Protein AF-A0A4U1INS2-F1 (afdb_monomer)

Solvent-accessible surface area (backbone atoms only — not comparable to full-atom values): 9597 Å² total; per-residue (Å²): 142,86,80,89,77,89,77,88,88,76,90,85,86,78,85,85,85,89,85,80,93,76,83,92,72,93,73,74,74,90,75,82,85,92,77,78,52,73,60,54,53,52,48,52,52,51,50,51,49,51,52,52,51,50,51,52,51,50,52,50,51,53,52,52,53,53,51,64,69,29,55,32,32,39,40,33,29,51,75,17,38,69,43,31,36,47,33,34,45,38,70,67,58,53,51,54,51,44,53,55,32,46,74,67,44,33,35,32,40,36,39,36,31,56,54,98,81,39,81,44,80,43,77,47,70,63,62,54,68,71,57,53,51,51,50,47,54,59,56,68,70,54,60,59,72,57,42,74,70,27,56,75,41,78,46,74,50,77,130

Organism: NCBI:txid889272

Secondary structure (DSSP, 8-state):
-------------------------------S-SSSTHHHHHHHHHHHHHHHHHHHHHHHHHHHHHHHHTEEEEEEEETTEEEEEEEE--HHHHHHHHHHHHHHT--EEEEEEEETTEEEEEEESS--HHHHHHHHHHHHHS-HHHHHHSPEEEEE---

pLDDT: mean 70.13, std 13.55, range [42.59, 94.62]

Nearest PDB structures (foldseek):
  2vx8-assembly1_B  TM=3.640E-01  e=1.879E+00  Homo sapiens
  4dya-assembly1_A  TM=2.961E-01  e=5.987E+00  Influenza A virus (A/WSN/1933(H1N1))

Sequence (159 aa):
MDLRGRRDRARGRPRGVCLAPHEAAAGRGARRAGGGDTRAILLCWRVAWLVALGLVAFVVVVIVSVERTRRLLVVEAQAGKVARLSGRAPAELAADIEDVLGRSRATGTIVLRLEGGRVVVRTEKGIDETTAQQLRNVVGRFPVARLRTARRVERSGAR

Radius of gyration: 36.71 Å; Cα contacts (8 Å, |Δi|>4): 173; chains: 1; bounding box: 77×68×82 Å

Structure (mmCIF, N/CA/C/O backbone):
data_AF-A0A4U1INS2-F1
#
_entry.id   AF-A0A4U1INS2-F1
#
loop_
_atom_site.group_PDB
_atom_site.id
_atom_site.type_symbol
_atom_site.label_atom_id
_atom_site.label_alt_id
_atom_site.label_comp_id
_atom_site.label_asym_id
_atom_site.label_entity_id
_atom_site.label_seq_id
_atom_site.pdbx_PDB_ins_code
_atom_site.Cartn_x
_atom_site.Cartn_y
_atom_site.Cartn_z
_atom_site.occupancy
_atom_site.B_iso_or_equiv
_atom_site.auth_seq_id
_atom_site.auth_comp_id
_atom_site.auth_asym_id
_atom_site.auth_atom_id
_atom_site.pdbx_PDB_model_num
ATOM 1 N N . MET A 1 1 ? 19.724 -49.627 -35.116 1.00 46.44 1 MET A N 1
ATOM 2 C CA . MET A 1 1 ? 20.514 -50.283 -36.175 1.00 46.44 1 MET A CA 1
ATOM 3 C C . MET A 1 1 ? 20.021 -49.735 -37.494 1.00 46.44 1 MET A C 1
ATOM 5 O O . MET A 1 1 ? 18.965 -50.152 -37.937 1.00 46.44 1 MET A O 1
ATOM 9 N N . ASP A 1 2 ? 20.739 -48.775 -38.066 1.00 49.47 2 ASP A N 1
ATOM 10 C CA . ASP A 1 2 ? 20.578 -48.426 -39.472 1.00 49.47 2 ASP A CA 1
ATOM 11 C C . ASP A 1 2 ? 21.977 -48.289 -40.068 1.00 49.47 2 ASP A C 1
ATOM 13 O O . ASP A 1 2 ? 22.892 -47.734 -39.454 1.00 49.47 2 ASP A O 1
ATOM 17 N N . LEU A 1 3 ? 22.160 -48.974 -41.182 1.00 52.72 3 LEU A N 1
ATOM 18 C CA . LEU A 1 3 ? 23.424 -49.386 -41.762 1.00 52.72 3 LEU A CA 1
ATOM 19 C C . LEU A 1 3 ? 23.496 -48.807 -43.170 1.00 52.72 3 LEU A C 1
ATOM 21 O O . LEU A 1 3 ? 22.554 -48.941 -43.938 1.00 52.72 3 LEU A O 1
ATOM 25 N N . ARG A 1 4 ? 24.704 -48.373 -43.540 1.00 47.25 4 ARG A N 1
ATOM 26 C CA . ARG A 1 4 ? 25.217 -48.264 -44.919 1.00 47.25 4 ARG A CA 1
ATOM 27 C C . ARG A 1 4 ? 24.713 -47.105 -45.785 1.00 47.25 4 ARG A C 1
ATOM 29 O O . ARG A 1 4 ? 23.582 -47.062 -46.241 1.00 47.25 4 ARG A O 1
ATOM 36 N N . GLY A 1 5 ? 25.702 -46.360 -46.270 1.00 48.09 5 GLY A N 1
ATOM 37 C CA . GLY A 1 5 ? 25.710 -45.796 -47.621 1.00 48.09 5 GLY A CA 1
ATOM 38 C C . GLY A 1 5 ? 26.831 -44.771 -47.757 1.00 48.09 5 GLY A C 1
ATOM 39 O O . GLY A 1 5 ? 26.650 -43.639 -47.349 1.00 48.09 5 GLY A O 1
ATOM 40 N N . ARG A 1 6 ? 28.066 -45.172 -48.119 1.00 50.34 6 ARG A N 1
ATOM 41 C CA . ARG A 1 6 ? 28.612 -45.076 -49.501 1.00 50.34 6 ARG A CA 1
ATOM 42 C C . ARG A 1 6 ? 28.400 -43.674 -50.096 1.00 50.34 6 ARG A C 1
ATOM 44 O O . ARG A 1 6 ? 27.267 -43.245 -50.199 1.00 50.34 6 ARG A O 1
ATOM 51 N N . ARG A 1 7 ? 29.367 -42.956 -50.659 1.00 50.75 7 ARG A N 1
ATOM 52 C CA . ARG A 1 7 ? 30.641 -43.258 -51.338 1.00 50.75 7 ARG A CA 1
ATOM 53 C C . ARG A 1 7 ? 31.220 -41.867 -51.661 1.00 50.75 7 ARG A C 1
ATOM 55 O O . ARG A 1 7 ? 30.456 -40.966 -51.978 1.00 50.75 7 ARG A O 1
ATOM 62 N N . ASP A 1 8 ? 32.498 -41.625 -51.406 1.00 52.03 8 ASP A N 1
ATOM 63 C CA . ASP A 1 8 ? 33.570 -41.586 -52.414 1.00 52.03 8 ASP A CA 1
ATOM 64 C C . ASP A 1 8 ? 33.353 -40.680 -53.638 1.00 52.03 8 ASP A C 1
ATOM 66 O O . ASP A 1 8 ? 32.374 -40.830 -54.366 1.00 52.03 8 ASP A O 1
ATOM 70 N N . ARG A 1 9 ? 34.445 -39.956 -53.957 1.00 51.56 9 ARG A N 1
ATOM 71 C CA . ARG A 1 9 ? 34.799 -39.223 -55.198 1.00 51.56 9 ARG A CA 1
ATOM 72 C C . ARG A 1 9 ? 34.414 -37.740 -55.186 1.00 51.56 9 ARG A C 1
ATOM 74 O O . ARG A 1 9 ? 33.323 -37.386 -54.790 1.00 51.56 9 ARG A O 1
ATOM 81 N N . ALA A 1 10 ? 35.238 -36.803 -55.644 1.00 51.16 10 ALA A N 1
ATOM 82 C CA . ALA A 1 10 ? 36.518 -36.854 -56.345 1.00 51.16 10 ALA A CA 1
ATOM 83 C C . ALA A 1 10 ? 37.179 -35.469 -56.207 1.00 51.16 10 ALA A C 1
ATOM 85 O O . ALA A 1 10 ? 36.505 -34.447 -56.215 1.00 51.16 10 ALA A O 1
ATOM 86 N N . ARG A 1 11 ? 38.490 -35.430 -55.952 1.00 50.41 11 ARG A N 1
ATOM 87 C CA . ARG A 1 11 ? 39.527 -34.908 -56.868 1.00 50.41 11 ARG A CA 1
ATOM 88 C C . ARG A 1 11 ? 39.117 -33.682 -57.696 1.00 50.41 11 ARG A C 1
ATOM 90 O O . ARG A 1 11 ? 38.353 -33.798 -58.643 1.00 50.41 11 ARG A O 1
ATOM 97 N N . GLY A 1 12 ? 39.801 -32.569 -57.434 1.00 47.81 12 GLY A N 1
ATOM 98 C CA . GLY A 1 12 ? 39.814 -31.403 -58.314 1.00 47.81 12 GLY A CA 1
ATOM 99 C C . GLY A 1 12 ? 40.830 -30.342 -57.890 1.00 47.81 12 GLY A C 1
ATOM 100 O O . GLY A 1 12 ? 40.447 -29.224 -57.584 1.00 47.81 12 GLY A O 1
ATOM 101 N N . ARG A 1 13 ? 42.127 -30.686 -57.846 1.00 54.91 13 ARG A N 1
ATOM 102 C CA . ARG A 1 13 ? 43.218 -29.692 -57.887 1.00 54.91 13 ARG A CA 1
ATOM 103 C C . ARG A 1 13 ? 43.568 -29.412 -59.353 1.00 54.91 13 ARG A C 1
ATOM 105 O O . ARG A 1 13 ? 43.940 -30.352 -60.052 1.00 54.91 13 ARG A O 1
ATOM 112 N N . PRO A 1 14 ? 43.604 -28.138 -59.751 1.00 61.94 14 PRO A N 1
ATOM 113 C CA . PRO A 1 14 ? 44.709 -27.591 -60.542 1.00 61.94 14 PRO A CA 1
ATOM 114 C C . PRO A 1 14 ? 45.354 -26.448 -59.731 1.00 61.94 14 PRO A C 1
ATOM 116 O O . PRO A 1 14 ? 44.669 -25.564 -59.235 1.00 61.94 14 PRO A O 1
ATOM 119 N N . ARG A 1 15 ? 46.620 -26.523 -59.306 1.00 50.97 15 ARG A N 1
ATOM 120 C CA . ARG A 1 15 ? 47.849 -26.281 -60.088 1.00 50.97 15 ARG A CA 1
ATOM 121 C C . ARG A 1 15 ? 47.759 -25.051 -60.999 1.00 50.97 15 ARG A C 1
ATOM 123 O O . ARG A 1 15 ? 47.316 -25.159 -62.130 1.00 50.97 15 ARG A O 1
ATOM 130 N N . GLY A 1 16 ? 48.334 -23.958 -60.494 1.00 49.78 16 GLY A N 1
ATOM 131 C CA . GLY A 1 16 ? 49.266 -23.129 -61.254 1.00 49.78 16 GLY A CA 1
ATOM 132 C C . GLY A 1 16 ? 48.700 -21.843 -61.837 1.00 49.78 16 GLY A C 1
ATOM 133 O O . GLY A 1 16 ? 48.200 -21.870 -62.948 1.00 49.78 16 GLY A O 1
ATOM 134 N N . VAL A 1 17 ? 48.942 -20.723 -61.150 1.00 55.72 17 VAL A N 1
ATOM 135 C CA . VAL A 1 17 ? 49.547 -19.537 -61.778 1.00 55.72 17 VAL A CA 1
ATOM 136 C C . VAL A 1 17 ? 50.492 -18.900 -60.753 1.00 55.72 17 VAL A C 1
ATOM 138 O O . VAL A 1 17 ? 50.054 -18.308 -59.771 1.00 55.72 17 VAL A O 1
ATOM 141 N N . CYS A 1 18 ? 51.796 -19.067 -60.973 1.00 53.50 18 CYS A N 1
ATOM 142 C CA . CYS A 1 18 ? 52.825 -18.164 -60.465 1.00 53.50 18 CYS A CA 1
ATOM 143 C C . CYS A 1 18 ? 53.084 -17.128 -61.562 1.00 53.50 18 CYS A C 1
ATOM 145 O O . CYS A 1 18 ? 53.464 -17.521 -62.659 1.00 53.50 18 CYS A O 1
ATOM 147 N N . LEU A 1 19 ? 52.869 -15.850 -61.258 1.00 57.00 19 LEU A N 1
ATOM 148 C CA . LEU A 1 19 ? 53.295 -14.638 -61.978 1.00 57.00 19 LEU A CA 1
ATOM 149 C C . LEU A 1 19 ? 52.840 -13.481 -61.072 1.00 57.00 19 LEU A C 1
ATOM 151 O O . LEU A 1 19 ? 51.662 -13.421 -60.748 1.00 57.00 19 LEU A O 1
ATOM 155 N N . ALA A 1 20 ? 53.622 -12.534 -60.578 1.00 50.34 20 ALA A N 1
ATOM 156 C CA . ALA A 1 20 ? 55.050 -12.289 -60.474 1.00 50.34 20 ALA A CA 1
ATOM 157 C C . ALA A 1 20 ? 55.195 -11.238 -59.341 1.00 50.34 20 ALA A C 1
ATOM 159 O O . ALA A 1 20 ? 54.247 -10.484 -59.098 1.00 50.34 20 ALA A O 1
ATOM 160 N N . PRO A 1 21 ? 56.336 -11.152 -58.643 1.00 65.75 21 PRO A N 1
ATOM 161 C CA . PRO A 1 21 ? 56.636 -10.047 -57.747 1.00 65.75 21 PRO A CA 1
ATOM 162 C C . PRO A 1 21 ? 57.297 -8.929 -58.562 1.00 65.75 21 PRO A C 1
ATOM 164 O O . PRO A 1 21 ? 58.383 -9.127 -59.099 1.00 65.75 21 PRO A O 1
ATOM 167 N N . HIS A 1 22 ? 56.666 -7.762 -58.676 1.00 52.00 22 HIS A N 1
ATOM 168 C CA . HIS A 1 22 ? 57.350 -6.579 -59.196 1.00 52.00 22 HIS A CA 1
ATOM 169 C C . HIS A 1 22 ? 56.846 -5.316 -58.499 1.00 52.00 22 HIS A C 1
ATOM 171 O O . HIS A 1 22 ? 55.678 -4.958 -58.596 1.00 52.00 22 HIS A O 1
ATOM 177 N N . GLU A 1 23 ? 57.787 -4.707 -57.780 1.00 46.62 23 GLU A N 1
ATOM 178 C CA . GLU A 1 23 ? 58.025 -3.266 -57.704 1.00 46.62 23 GLU A CA 1
ATOM 179 C C . GLU A 1 23 ? 56.870 -2.367 -57.238 1.00 46.62 23 GLU A C 1
ATOM 181 O O . GLU A 1 23 ? 55.868 -2.130 -57.896 1.00 46.62 23 GLU A O 1
ATOM 186 N N . ALA A 1 24 ? 56.976 -1.861 -56.014 1.00 52.31 24 ALA A N 1
ATOM 187 C CA . ALA A 1 24 ? 57.693 -0.612 -55.742 1.00 52.31 24 ALA A CA 1
ATOM 188 C C . ALA A 1 24 ? 56.931 0.631 -56.230 1.00 52.31 24 ALA A C 1
ATOM 190 O O . ALA A 1 24 ? 57.251 1.268 -57.225 1.00 52.31 24 ALA A O 1
ATOM 191 N N . ALA A 1 25 ? 55.975 1.039 -55.402 1.00 52.59 25 ALA A N 1
ATOM 192 C CA . ALA A 1 25 ? 55.687 2.443 -55.143 1.00 52.59 25 ALA A CA 1
ATOM 193 C C . ALA A 1 25 ? 55.203 2.503 -53.685 1.00 52.59 25 ALA A C 1
ATOM 195 O O . ALA A 1 25 ? 54.036 2.285 -53.390 1.00 52.59 25 ALA A O 1
ATOM 196 N N . ALA A 1 26 ? 56.060 2.668 -52.674 1.00 54.91 26 ALA A N 1
A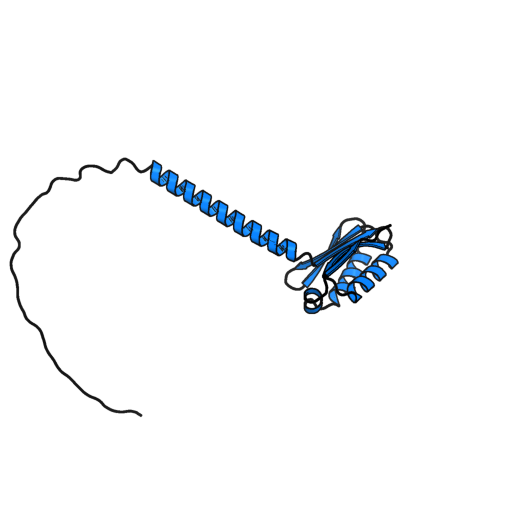TOM 197 C CA . ALA A 1 26 ? 56.741 3.931 -52.366 1.00 54.91 26 ALA A CA 1
ATOM 198 C C . ALA A 1 26 ? 55.851 5.176 -52.597 1.00 54.91 26 ALA A C 1
ATOM 200 O O . ALA A 1 26 ? 56.307 6.250 -52.983 1.00 54.91 26 ALA A O 1
ATOM 201 N N . GLY A 1 27 ? 54.546 5.038 -52.350 1.00 48.66 27 GLY A N 1
ATOM 202 C CA . GLY A 1 27 ? 53.583 6.127 -52.281 1.00 48.66 27 GLY A CA 1
ATOM 203 C C . GLY A 1 27 ? 53.631 6.807 -50.919 1.00 48.66 27 GLY A C 1
ATOM 204 O O . GLY A 1 27 ? 52.820 6.518 -50.051 1.00 48.66 27 GLY A O 1
ATOM 205 N N . ARG A 1 28 ? 54.612 7.699 -50.756 1.00 55.38 28 ARG A N 1
ATOM 206 C CA . ARG A 1 28 ? 54.536 8.944 -49.973 1.00 55.38 28 ARG A CA 1
ATOM 207 C C . ARG A 1 28 ? 53.564 8.933 -48.785 1.00 55.38 28 ARG A C 1
ATOM 209 O O . ARG A 1 28 ? 52.423 9.371 -48.885 1.00 55.38 28 ARG A O 1
ATOM 216 N N . GLY A 1 29 ? 54.122 8.532 -47.645 1.00 50.22 29 GLY A N 1
ATOM 217 C CA . GLY A 1 29 ? 53.995 9.209 -46.356 1.00 50.22 29 GLY A CA 1
ATOM 218 C C . GLY A 1 29 ? 52.704 9.985 -46.115 1.00 50.22 29 GLY A C 1
ATOM 219 O O . GLY A 1 29 ? 52.610 11.166 -46.442 1.00 50.22 29 GLY A O 1
ATOM 220 N N . ALA A 1 30 ? 51.771 9.312 -45.442 1.00 51.25 30 ALA A N 1
ATOM 221 C CA . ALA A 1 30 ? 51.260 9.752 -44.146 1.00 51.25 30 ALA A CA 1
ATOM 222 C C . ALA A 1 30 ? 51.003 11.266 -44.021 1.00 51.25 30 ALA A C 1
ATOM 224 O O . ALA A 1 30 ? 51.465 11.927 -43.089 1.00 51.25 30 ALA A O 1
ATOM 225 N N . ARG A 1 31 ? 50.255 11.850 -44.962 1.00 50.19 31 ARG A N 1
ATOM 226 C CA . ARG A 1 31 ? 49.711 13.192 -44.771 1.00 50.19 31 ARG A CA 1
ATOM 227 C C . ARG A 1 31 ? 48.478 13.099 -43.885 1.00 50.19 31 ARG A C 1
ATOM 229 O O . ARG A 1 31 ? 47.436 12.635 -44.319 1.00 50.19 31 ARG A O 1
ATOM 236 N N . ARG A 1 32 ? 48.644 13.662 -42.686 1.00 51.84 32 ARG A N 1
ATOM 237 C CA . ARG A 1 32 ? 47.661 14.491 -41.973 1.00 51.84 32 ARG A CA 1
ATOM 238 C C . ARG A 1 32 ? 46.284 13.867 -41.731 1.00 51.84 32 ARG A C 1
ATOM 240 O O . ARG A 1 32 ? 45.407 13.992 -42.570 1.00 51.84 32 ARG A O 1
ATOM 247 N N . ALA A 1 33 ? 46.056 13.408 -40.503 1.00 51.34 33 ALA A N 1
ATOM 248 C CA . ALA A 1 33 ? 44.806 13.674 -39.772 1.00 51.34 33 ALA A CA 1
ATOM 249 C C . ALA A 1 33 ? 44.941 13.300 -38.280 1.00 51.34 33 ALA A C 1
ATOM 251 O O . ALA A 1 33 ? 44.048 12.711 -37.690 1.00 51.34 33 ALA A O 1
ATOM 252 N N . GLY A 1 34 ? 46.080 13.606 -37.651 1.00 49.91 34 GLY A N 1
ATOM 253 C CA . GLY A 1 34 ? 46.299 13.363 -36.216 1.00 49.91 34 GLY A CA 1
ATOM 254 C C . GLY A 1 34 ? 45.960 14.567 -35.331 1.00 49.91 34 GLY A C 1
ATOM 255 O O . GLY A 1 34 ? 46.568 14.736 -34.283 1.00 49.91 34 GLY A O 1
ATOM 256 N N . GLY A 1 35 ? 45.080 15.464 -35.778 1.00 53.22 35 GLY A N 1
ATOM 257 C CA . GLY A 1 35 ? 44.796 16.718 -35.083 1.00 53.22 35 GLY A CA 1
ATOM 258 C C . GLY A 1 35 ?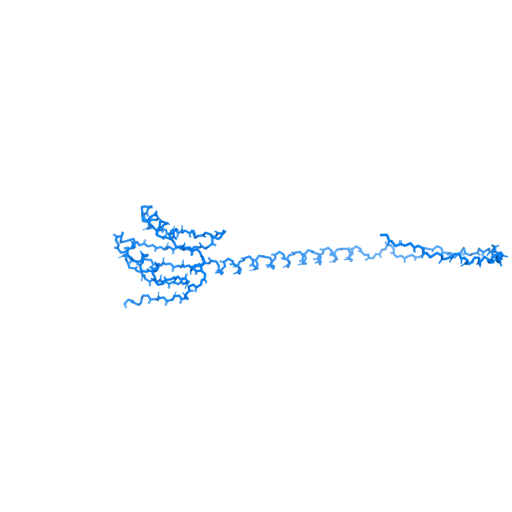 43.392 17.196 -35.405 1.00 53.22 35 GLY A C 1
ATOM 259 O O . GLY A 1 35 ? 43.198 17.919 -36.375 1.00 53.22 35 GLY A O 1
ATOM 260 N N . GLY A 1 36 ? 42.409 16.762 -34.620 1.00 55.75 36 GLY A N 1
ATOM 261 C CA . GLY A 1 36 ? 41.030 17.204 -34.824 1.00 55.75 36 GLY A CA 1
ATOM 262 C C . GLY A 1 36 ? 40.000 16.682 -33.833 1.00 55.75 36 GLY A C 1
ATOM 263 O O . GLY A 1 36 ? 39.020 17.376 -33.594 1.00 55.75 36 GLY A O 1
ATOM 264 N N . ASP A 1 37 ? 40.222 15.533 -33.190 1.00 58.56 37 ASP A N 1
ATOM 265 C CA . ASP A 1 37 ? 39.111 14.839 -32.522 1.00 58.56 37 ASP A CA 1
ATOM 266 C C . ASP A 1 37 ? 39.157 14.794 -30.996 1.00 58.56 37 ASP A C 1
ATOM 268 O O . ASP A 1 37 ? 38.365 14.094 -30.374 1.00 58.56 37 ASP A O 1
ATOM 272 N N . THR A 1 38 ? 39.963 15.626 -30.332 1.00 56.56 38 THR A N 1
ATOM 273 C CA . THR A 1 38 ? 39.756 15.863 -28.889 1.00 56.56 38 THR A CA 1
ATOM 274 C C . THR A 1 38 ? 38.353 16.414 -28.612 1.00 56.56 38 THR A C 1
ATOM 276 O O . THR A 1 38 ? 37.748 16.077 -27.596 1.00 56.56 38 THR A O 1
ATOM 279 N N . ARG A 1 39 ? 37.776 17.186 -29.546 1.00 57.00 39 ARG A N 1
ATOM 280 C CA . ARG A 1 39 ? 36.381 17.649 -29.462 1.00 57.00 39 ARG A CA 1
ATOM 281 C C . ARG A 1 39 ? 35.365 16.532 -29.711 1.00 57.00 39 ARG A C 1
ATOM 283 O O . ARG A 1 39 ? 34.359 16.496 -29.007 1.00 57.00 39 ARG A O 1
ATOM 290 N N . ALA A 1 40 ? 35.627 15.611 -30.640 1.00 58.31 40 ALA A N 1
ATOM 291 C CA . ALA A 1 40 ? 34.755 14.461 -30.891 1.00 58.31 40 ALA A CA 1
ATOM 292 C C . ALA A 1 40 ? 34.769 13.462 -29.723 1.00 58.31 40 ALA A C 1
ATOM 294 O O . ALA A 1 40 ? 33.714 12.974 -29.327 1.00 58.31 40 ALA A O 1
ATOM 295 N N . ILE A 1 41 ? 35.928 13.236 -29.096 1.00 61.72 41 ILE A N 1
ATOM 296 C CA . ILE A 1 41 ? 36.055 12.401 -27.891 1.00 61.72 41 ILE A CA 1
ATOM 297 C C . ILE A 1 41 ? 35.296 13.037 -26.713 1.00 61.72 41 ILE A C 1
ATOM 299 O O . ILE A 1 41 ? 34.542 12.351 -26.023 1.00 61.72 41 ILE A O 1
ATOM 303 N N . LEU A 1 42 ? 35.408 14.359 -26.523 1.00 62.75 42 LEU A N 1
ATOM 304 C CA . LEU A 1 42 ? 34.653 15.092 -25.496 1.00 62.75 42 LEU A CA 1
ATOM 305 C C . LEU A 1 42 ? 33.136 15.080 -25.754 1.00 62.75 42 LEU A C 1
ATOM 307 O O . LEU A 1 42 ? 32.359 14.937 -24.811 1.00 62.75 42 LEU A O 1
ATOM 311 N N . LEU A 1 43 ? 32.697 15.205 -27.010 1.00 66.12 43 LEU A N 1
ATOM 312 C CA . LEU A 1 43 ? 31.281 15.118 -27.386 1.00 66.12 43 LEU A CA 1
ATOM 313 C C . LEU A 1 43 ? 30.730 13.706 -27.181 1.00 66.12 43 LEU A C 1
ATOM 315 O O . LEU A 1 43 ? 29.661 13.562 -26.596 1.00 66.12 43 LEU A O 1
ATOM 319 N N . CYS A 1 44 ? 31.474 12.671 -27.573 1.00 69.44 44 CYS A N 1
ATOM 320 C CA . CYS A 1 44 ? 31.083 11.279 -27.370 1.00 69.44 44 CYS A CA 1
ATOM 321 C C . CYS A 1 44 ? 30.947 10.956 -25.875 1.00 69.44 44 CYS A C 1
ATOM 323 O O . CYS A 1 44 ? 29.982 10.317 -25.458 1.00 69.44 44 CYS A O 1
ATOM 325 N N . TRP A 1 45 ? 31.840 11.498 -25.039 1.00 77.56 45 TRP A N 1
ATOM 326 C CA . TRP A 1 45 ? 31.759 11.318 -23.592 1.00 77.56 45 TRP A CA 1
ATOM 327 C C . TRP A 1 45 ? 30.574 12.064 -22.965 1.00 77.56 45 TRP A C 1
ATOM 329 O O . TRP A 1 45 ? 29.882 11.511 -22.111 1.00 77.56 45 TRP A O 1
ATOM 339 N N . ARG A 1 46 ? 30.265 13.283 -23.429 1.00 83.94 46 ARG A N 1
ATOM 340 C CA . ARG A 1 46 ? 29.065 14.024 -22.994 1.00 83.94 46 ARG A CA 1
ATOM 341 C C . ARG A 1 46 ? 27.775 13.327 -23.414 1.00 83.94 46 ARG A C 1
ATOM 343 O O . ARG A 1 46 ? 26.848 13.254 -22.614 1.00 83.94 46 ARG A O 1
ATOM 350 N N . VAL A 1 47 ? 27.717 12.796 -24.634 1.00 83.88 47 VAL A N 1
ATOM 351 C CA . VAL A 1 47 ? 26.562 12.031 -25.124 1.00 83.88 47 VAL A CA 1
ATOM 352 C C . VAL A 1 47 ? 26.402 10.740 -24.322 1.00 83.88 47 VAL A C 1
ATOM 354 O O . VAL A 1 47 ? 25.296 10.448 -23.878 1.00 83.88 47 VAL A O 1
ATOM 357 N N . ALA A 1 48 ? 27.491 10.017 -24.043 1.00 85.25 48 ALA A N 1
ATOM 358 C CA . ALA A 1 48 ? 27.457 8.827 -23.194 1.00 85.25 48 ALA A CA 1
ATOM 359 C C . ALA A 1 48 ? 26.926 9.139 -21.784 1.00 85.25 48 ALA A C 1
ATOM 361 O O . ALA A 1 48 ? 26.074 8.413 -21.273 1.00 85.25 48 ALA A O 1
ATOM 362 N N . TRP A 1 49 ? 27.357 10.255 -21.186 1.00 90.62 49 TRP A N 1
ATOM 363 C CA . TRP A 1 49 ? 26.832 10.721 -19.901 1.00 90.62 49 TRP A CA 1
ATOM 364 C C . TRP A 1 49 ? 25.347 11.0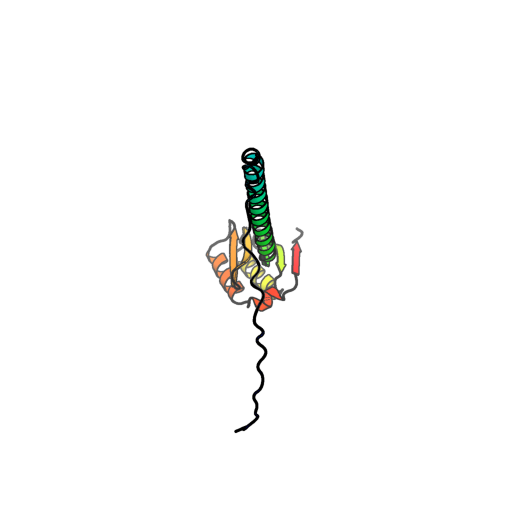69 -19.961 1.00 90.62 49 TRP A C 1
ATOM 366 O O . TRP A 1 49 ? 24.609 10.666 -19.070 1.00 90.62 49 TRP A O 1
ATOM 376 N N . LEU A 1 50 ? 24.885 11.765 -21.004 1.00 89.94 50 LEU A N 1
ATOM 377 C CA . LEU A 1 50 ? 23.466 12.095 -21.177 1.00 89.94 50 LEU A CA 1
ATOM 378 C C . LEU A 1 50 ? 22.599 10.842 -21.341 1.00 89.94 50 LEU A C 1
ATOM 380 O O . LEU A 1 50 ? 21.530 10.759 -20.740 1.00 89.94 50 LEU A O 1
ATOM 384 N N . VAL A 1 51 ? 23.071 9.852 -22.103 1.00 90.88 51 VAL A N 1
ATOM 385 C CA . VAL A 1 51 ? 22.383 8.563 -22.265 1.00 90.88 51 VAL A CA 1
ATOM 386 C C . VAL A 1 51 ? 22.331 7.809 -20.937 1.00 90.88 51 VAL A C 1
ATOM 388 O O . VAL A 1 51 ? 21.267 7.321 -20.560 1.00 90.88 51 VAL A O 1
ATOM 391 N N . ALA A 1 52 ? 23.438 7.759 -20.191 1.00 91.12 52 ALA A N 1
ATOM 392 C CA . ALA A 1 52 ? 23.472 7.136 -18.870 1.00 91.12 52 ALA A CA 1
ATOM 393 C C . ALA A 1 52 ? 22.505 7.825 -17.892 1.00 91.12 52 ALA A C 1
ATOM 395 O O . ALA A 1 52 ? 21.738 7.152 -17.205 1.00 91.12 52 ALA A O 1
ATOM 396 N N . LEU A 1 53 ? 22.481 9.161 -17.873 1.00 94.38 53 LEU A N 1
ATOM 397 C CA . LEU A 1 53 ? 21.573 9.948 -17.031 1.00 94.38 53 LEU A CA 1
ATOM 398 C C . LEU A 1 53 ? 20.106 9.711 -17.409 1.00 94.38 53 LEU A C 1
ATOM 400 O O . LEU A 1 53 ? 19.268 9.519 -16.530 1.00 94.38 53 LEU A O 1
ATOM 404 N N . GLY A 1 54 ? 19.806 9.658 -18.709 1.00 94.62 54 GLY A N 1
ATOM 405 C CA . GLY A 1 54 ? 18.479 9.321 -19.220 1.00 94.62 54 GLY A CA 1
ATOM 406 C C . GLY A 1 54 ? 18.035 7.914 -18.817 1.00 94.62 54 GLY A C 1
ATOM 407 O O . GLY A 1 54 ? 16.899 7.732 -18.381 1.00 94.62 54 GLY A O 1
ATOM 408 N N . LEU A 1 55 ? 18.936 6.929 -18.886 1.00 93.94 55 LEU A N 1
ATOM 409 C CA . LEU A 1 55 ? 18.659 5.555 -18.466 1.00 93.94 55 LEU A CA 1
ATOM 410 C C . LEU A 1 55 ? 18.373 5.473 -16.960 1.00 93.94 55 LEU A C 1
ATOM 412 O O . LEU A 1 55 ? 17.393 4.852 -16.555 1.00 93.94 55 LEU A O 1
ATOM 416 N N . VAL A 1 56 ? 19.185 6.136 -16.131 1.00 93.31 56 VAL A N 1
ATOM 417 C CA . VAL A 1 56 ? 18.965 6.199 -14.678 1.00 93.31 56 VAL A CA 1
ATOM 418 C C . VAL A 1 56 ? 17.624 6.860 -14.367 1.00 93.31 56 VAL A C 1
ATOM 420 O O . VAL A 1 56 ? 16.838 6.311 -13.597 1.00 93.31 56 VAL A O 1
ATOM 423 N N . ALA A 1 57 ? 17.317 7.994 -15.002 1.00 91.38 57 ALA A N 1
ATOM 424 C CA . ALA A 1 57 ? 16.037 8.675 -14.826 1.00 91.38 57 ALA A CA 1
ATOM 425 C C . ALA A 1 57 ? 14.855 7.777 -15.227 1.00 91.38 57 ALA A C 1
ATOM 427 O O . ALA A 1 57 ? 13.872 7.691 -14.492 1.00 91.38 57 ALA A O 1
ATOM 428 N N . PHE A 1 58 ? 14.965 7.055 -16.345 1.00 92.25 58 PHE A N 1
ATOM 429 C CA . PHE A 1 58 ? 13.949 6.101 -16.784 1.00 92.25 58 PHE A CA 1
ATOM 430 C C . PHE A 1 58 ? 13.731 4.983 -15.757 1.00 92.25 58 PHE A C 1
ATOM 432 O O . PHE A 1 58 ? 12.592 4.709 -15.379 1.00 92.25 58 PHE A O 1
ATOM 439 N N . VAL A 1 59 ? 14.809 4.384 -15.242 1.00 90.38 59 VAL A N 1
ATOM 440 C CA . VAL A 1 59 ? 14.733 3.352 -14.196 1.00 90.38 59 VAL A CA 1
ATOM 441 C C . VAL A 1 59 ? 14.060 3.899 -12.937 1.00 90.38 59 VAL A C 1
ATOM 443 O O . VAL A 1 59 ? 13.161 3.252 -12.401 1.00 90.38 59 VAL A O 1
ATOM 446 N N . VAL A 1 60 ? 14.416 5.108 -12.497 1.00 87.94 60 VAL A N 1
ATOM 447 C CA . VAL A 1 60 ? 13.779 5.765 -11.344 1.00 87.94 60 VAL A CA 1
ATOM 448 C C . VAL A 1 60 ? 12.284 5.974 -11.587 1.00 87.94 60 VAL A C 1
ATOM 450 O O . VAL A 1 60 ? 11.477 5.636 -10.723 1.00 87.94 60 VAL A O 1
ATOM 453 N N . VAL A 1 61 ? 11.885 6.466 -12.764 1.00 86.62 61 VAL A N 1
ATOM 454 C CA . VAL A 1 61 ? 10.468 6.656 -13.116 1.00 86.62 61 VAL A CA 1
ATOM 455 C C . VAL A 1 61 ? 9.712 5.330 -13.092 1.00 86.62 61 VAL A C 1
ATOM 457 O O . VAL A 1 61 ? 8.619 5.266 -12.530 1.00 86.62 61 VAL A O 1
ATOM 460 N N . VAL A 1 62 ? 10.287 4.260 -13.644 1.00 83.94 62 VAL A N 1
ATOM 461 C CA . VAL A 1 62 ? 9.677 2.923 -13.626 1.00 83.94 62 VAL A CA 1
ATOM 462 C C . VAL A 1 62 ? 9.524 2.417 -12.192 1.00 83.94 62 VAL A C 1
ATOM 464 O O . VAL A 1 62 ? 8.433 1.983 -11.823 1.00 83.94 62 VAL A O 1
ATOM 467 N N . ILE A 1 63 ? 10.563 2.529 -11.358 1.00 74.06 63 ILE A N 1
ATOM 468 C CA . ILE A 1 63 ? 10.512 2.123 -9.946 1.00 74.06 63 ILE A CA 1
ATOM 469 C C . ILE A 1 63 ? 9.418 2.902 -9.207 1.00 74.06 63 ILE A C 1
ATOM 471 O O . ILE A 1 63 ? 8.548 2.292 -8.586 1.00 74.06 63 ILE A O 1
ATOM 475 N N . VAL A 1 64 ? 9.392 4.231 -9.336 1.00 74.31 64 VAL A N 1
ATOM 476 C CA . VAL A 1 64 ? 8.389 5.093 -8.690 1.00 74.31 64 VAL A CA 1
ATOM 477 C C . VAL A 1 64 ? 6.974 4.786 -9.193 1.00 74.31 64 VAL A C 1
ATOM 479 O O . VAL A 1 64 ? 6.024 4.777 -8.408 1.00 74.31 64 VAL A O 1
ATOM 482 N N . SER A 1 65 ? 6.807 4.505 -10.485 1.00 68.94 65 SER A N 1
ATOM 483 C CA . SER A 1 65 ? 5.514 4.145 -11.080 1.00 68.94 65 SER A CA 1
ATOM 484 C C . SER A 1 65 ? 5.000 2.800 -10.548 1.00 68.94 65 SER A C 1
ATOM 486 O O . SER A 1 65 ? 3.836 2.663 -10.149 1.00 68.94 65 SER A O 1
ATOM 488 N N . VAL A 1 66 ? 5.896 1.817 -10.428 1.00 67.19 66 VAL A N 1
ATOM 489 C CA . VAL A 1 66 ? 5.597 0.519 -9.816 1.00 67.19 66 VAL A CA 1
ATOM 490 C C . VAL A 1 66 ? 5.265 0.683 -8.329 1.00 67.19 66 VAL A C 1
ATOM 492 O O . VAL A 1 66 ? 4.289 0.103 -7.857 1.00 67.19 66 VAL A O 1
ATOM 495 N N . GLU A 1 67 ? 6.001 1.509 -7.585 1.00 60.88 67 GLU A N 1
ATOM 496 C CA . GLU A 1 67 ? 5.730 1.780 -6.168 1.00 60.88 67 GLU A CA 1
ATOM 497 C C . GLU A 1 67 ? 4.408 2.515 -5.932 1.00 60.88 67 GLU A C 1
ATOM 499 O O . GLU A 1 67 ? 3.684 2.187 -4.987 1.00 60.88 67 GLU A O 1
ATOM 504 N N . ARG A 1 68 ? 4.037 3.463 -6.802 1.00 56.38 68 ARG A N 1
ATOM 505 C CA . ARG A 1 68 ? 2.716 4.113 -6.745 1.00 56.38 68 ARG A CA 1
ATOM 506 C C . ARG A 1 68 ? 1.586 3.104 -6.912 1.00 56.38 68 ARG A C 1
ATOM 508 O O . ARG A 1 68 ? 0.560 3.234 -6.252 1.00 56.38 68 ARG A O 1
ATOM 515 N N . THR A 1 69 ? 1.804 2.065 -7.713 1.00 53.75 69 THR A N 1
ATOM 516 C CA . THR A 1 69 ? 0.830 0.986 -7.926 1.00 53.75 69 THR A CA 1
ATOM 517 C C . THR A 1 69 ? 0.779 -0.009 -6.750 1.00 53.75 69 THR A C 1
ATOM 519 O O . THR A 1 69 ? -0.200 -0.736 -6.597 1.00 53.75 69 THR A O 1
ATOM 522 N N . ARG A 1 70 ? 1.797 -0.033 -5.872 1.00 57.34 70 ARG A N 1
ATOM 523 C CA . ARG A 1 70 ? 1.884 -0.927 -4.692 1.00 57.34 70 ARG A CA 1
ATOM 524 C C . ARG A 1 70 ? 1.222 -0.385 -3.421 1.00 57.34 70 ARG A C 1
ATOM 526 O O . ARG A 1 70 ? 1.154 -1.101 -2.417 1.00 57.34 70 ARG A O 1
ATOM 533 N N . ARG A 1 71 ? 0.730 0.858 -3.433 1.00 58.41 71 ARG A N 1
ATOM 534 C CA . ARG A 1 71 ? -0.084 1.409 -2.337 1.00 58.41 71 ARG A CA 1
ATOM 535 C C . ARG A 1 71 ? -1.485 0.809 -2.436 1.00 58.41 71 ARG A C 1
ATOM 537 O O . ARG A 1 71 ? -2.312 1.281 -3.209 1.00 58.41 71 ARG A O 1
ATOM 544 N N . LEU A 1 72 ? -1.709 -0.280 -1.703 1.00 65.88 72 LEU A N 1
ATOM 545 C CA . LEU A 1 72 ? -2.966 -1.022 -1.757 1.00 65.88 72 LEU A CA 1
ATOM 546 C C . LEU A 1 72 ? -4.090 -0.276 -1.059 1.00 65.88 72 LEU A C 1
ATOM 548 O O . LEU A 1 72 ? -5.184 -0.236 -1.601 1.00 65.88 72 LEU A O 1
ATOM 552 N N . LEU A 1 73 ? -3.837 0.309 0.111 1.00 68.31 73 LEU A N 1
ATOM 553 C CA . LEU A 1 73 ? -4.881 0.979 0.874 1.00 68.31 73 LEU A CA 1
ATOM 554 C C . LEU A 1 73 ? -4.284 2.076 1.749 1.00 68.31 73 LEU A C 1
ATOM 556 O O . LEU A 1 73 ? -3.333 1.843 2.492 1.00 68.31 73 LEU A O 1
ATOM 560 N N . VAL A 1 74 ? -4.852 3.270 1.666 1.00 76.00 74 VAL A N 1
ATOM 561 C CA . VAL A 1 74 ? -4.610 4.364 2.604 1.00 76.00 74 VAL A CA 1
ATOM 562 C C . VAL A 1 74 ? -5.898 4.552 3.387 1.00 76.00 74 VAL A C 1
ATOM 564 O O . VAL A 1 74 ? -6.946 4.807 2.791 1.00 76.00 74 VAL A O 1
ATOM 567 N N . VAL A 1 75 ? -5.814 4.383 4.701 1.00 77.94 75 VAL A N 1
ATOM 568 C CA . VAL A 1 75 ? -6.919 4.565 5.638 1.00 77.94 75 VAL A CA 1
ATOM 569 C C . VAL A 1 75 ? -6.551 5.707 6.566 1.00 77.94 75 VAL A C 1
ATOM 571 O O . VAL A 1 75 ? -5.598 5.621 7.332 1.00 77.94 75 VAL A O 1
ATOM 574 N N . GLU A 1 76 ? -7.297 6.791 6.482 1.00 78.62 76 GLU A N 1
ATOM 575 C CA . GLU A 1 76 ? -7.189 7.925 7.384 1.00 78.62 76 GLU A CA 1
ATOM 576 C C . GLU A 1 76 ? -8.281 7.782 8.440 1.00 78.62 76 GLU A C 1
ATOM 578 O O . GLU A 1 76 ? -9.473 7.762 8.114 1.00 78.62 76 GLU A O 1
ATOM 583 N N . ALA A 1 77 ? -7.873 7.624 9.697 1.00 76.75 77 ALA A N 1
ATOM 584 C CA . ALA A 1 77 ? -8.767 7.474 10.832 1.00 76.75 77 ALA A CA 1
ATOM 585 C C . ALA A 1 77 ? -8.791 8.772 11.645 1.00 76.75 77 ALA A C 1
ATOM 587 O O . ALA A 1 77 ? -7.744 9.289 12.037 1.00 76.75 77 ALA A O 1
ATOM 588 N N . GLN A 1 78 ? -9.983 9.292 11.928 1.00 77.50 78 GLN A N 1
ATOM 589 C CA . GLN A 1 78 ? -10.177 10.420 12.836 1.00 77.50 78 GLN A CA 1
ATOM 590 C C . GLN A 1 78 ? -11.179 10.039 13.921 1.00 77.50 78 GLN A C 1
ATOM 592 O O . GLN A 1 78 ? -12.315 9.677 13.618 1.00 77.50 78 GLN A O 1
ATOM 597 N N . ALA A 1 79 ? -10.754 10.119 15.186 1.00 71.88 79 ALA A N 1
ATOM 598 C CA . ALA A 1 79 ? -11.577 9.832 16.360 1.00 71.88 79 ALA A CA 1
ATOM 599 C C . ALA A 1 79 ? -12.279 8.456 16.311 1.00 71.88 79 ALA A C 1
ATOM 601 O O . ALA A 1 79 ? -13.446 8.330 16.682 1.00 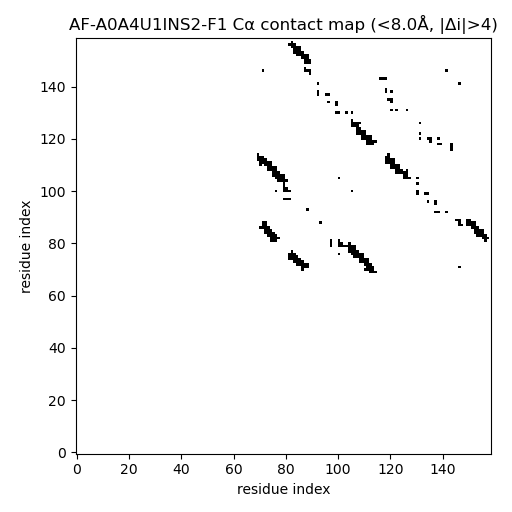71.88 79 ALA A O 1
ATOM 602 N N . GLY A 1 80 ? -11.586 7.424 15.816 1.00 70.31 80 GLY A N 1
ATOM 603 C CA . GLY A 1 80 ? -12.147 6.076 15.671 1.00 70.31 80 GLY A CA 1
ATOM 604 C C . GLY A 1 80 ? -13.100 5.879 14.492 1.00 70.31 80 GLY A C 1
ATOM 605 O O . GLY A 1 80 ? -13.707 4.820 14.386 1.00 70.31 80 GLY A O 1
ATOM 606 N N . LYS A 1 81 ? -13.244 6.863 13.598 1.00 73.94 81 LYS A N 1
ATOM 607 C CA . LYS A 1 81 ? -13.998 6.721 12.347 1.00 73.94 81 LYS A CA 1
ATOM 608 C C . LYS A 1 81 ? -13.066 6.771 11.147 1.00 73.94 81 LYS A C 1
ATOM 610 O O . LYS A 1 81 ? -12.079 7.506 11.143 1.00 73.94 81 LYS A O 1
ATOM 615 N N . VAL A 1 82 ? -13.403 6.016 10.106 1.00 76.06 82 VAL A N 1
ATOM 616 C CA . VAL A 1 82 ? -12.695 6.063 8.824 1.00 76.06 82 VAL A CA 1
ATOM 617 C C . VAL A 1 82 ? -13.095 7.346 8.095 1.00 76.06 82 VAL A C 1
ATOM 619 O O . VAL A 1 82 ? -14.168 7.432 7.503 1.00 76.06 82 VAL A O 1
ATOM 622 N N . ALA A 1 83 ? -12.236 8.362 8.156 1.00 76.12 83 ALA A N 1
ATOM 623 C CA . ALA A 1 83 ? -12.444 9.635 7.469 1.00 76.12 83 ALA A CA 1
ATOM 624 C C . ALA A 1 83 ? -12.210 9.486 5.961 1.00 76.12 83 ALA A C 1
ATOM 626 O O . ALA A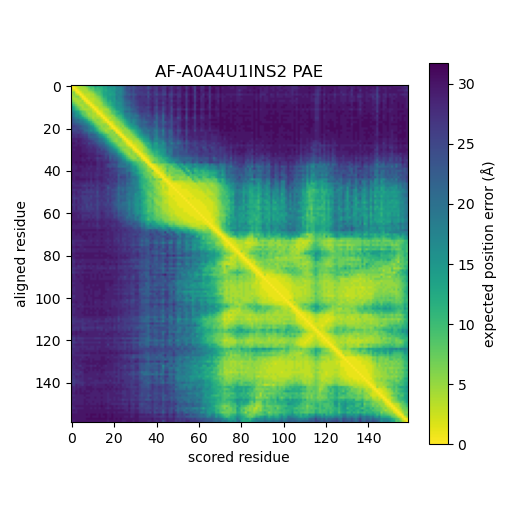 1 83 ? -12.944 10.037 5.138 1.00 76.12 83 ALA A O 1
ATOM 627 N N . ARG A 1 84 ? -11.196 8.702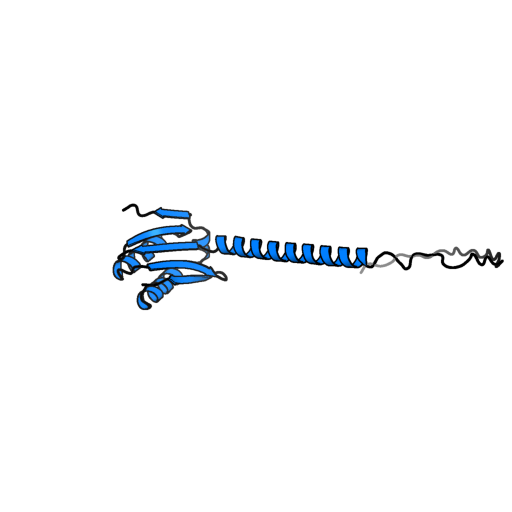 5.582 1.00 71.50 84 ARG A N 1
ATOM 628 C CA . ARG A 1 84 ? -10.845 8.490 4.179 1.00 71.50 84 ARG A CA 1
ATOM 629 C C . ARG A 1 84 ? -10.309 7.090 3.959 1.00 71.50 84 ARG A C 1
ATOM 631 O O . ARG A 1 84 ? -9.373 6.670 4.627 1.00 71.50 84 ARG A O 1
ATOM 638 N N . LEU A 1 85 ? -10.868 6.384 2.985 1.00 77.50 85 LEU A N 1
ATOM 639 C CA . LEU A 1 85 ? -10.380 5.080 2.554 1.00 77.50 85 LEU A CA 1
ATOM 640 C C . LEU A 1 85 ? -10.157 5.119 1.048 1.00 77.50 85 LEU A C 1
ATOM 642 O O . LEU A 1 85 ? -11.102 5.251 0.269 1.00 77.50 85 LEU A O 1
ATOM 646 N N . SER A 1 86 ? -8.892 5.041 0.642 1.00 69.75 86 SER A N 1
ATOM 647 C CA . SER A 1 86 ? -8.489 5.112 -0.760 1.00 69.75 86 SER A CA 1
ATOM 648 C C . SER A 1 86 ? -7.618 3.917 -1.115 1.00 69.75 86 SER A C 1
ATOM 650 O O . SER A 1 86 ? -6.538 3.739 -0.549 1.00 69.75 86 SER A O 1
ATOM 652 N N . GLY A 1 87 ? -8.079 3.077 -2.045 1.00 73.81 87 GLY A N 1
ATOM 653 C CA . GLY A 1 87 ? -7.287 1.948 -2.528 1.00 73.81 87 GLY A CA 1
ATOM 654 C C . GLY A 1 87 ? -8.099 0.775 -3.072 1.00 73.81 87 GLY A C 1
ATOM 655 O O . GLY A 1 87 ? -9.226 0.925 -3.535 1.00 73.81 87 GLY A O 1
ATOM 656 N N . ARG A 1 88 ? -7.498 -0.415 -3.059 1.00 68.94 88 ARG A N 1
ATOM 657 C CA . ARG A 1 88 ? -8.143 -1.706 -3.314 1.00 68.94 88 ARG A CA 1
ATOM 658 C C . ARG A 1 88 ? -8.131 -2.519 -2.031 1.00 68.94 88 ARG A C 1
ATOM 660 O O . ARG A 1 88 ? -7.071 -2.907 -1.546 1.00 68.94 88 ARG A O 1
ATOM 667 N N . ALA A 1 89 ? -9.321 -2.799 -1.521 1.00 69.88 89 ALA A N 1
ATOM 668 C CA . ALA A 1 89 ? -9.522 -3.694 -0.398 1.00 69.88 89 ALA A CA 1
ATOM 669 C C . ALA A 1 89 ? -10.847 -4.447 -0.570 1.00 69.88 89 ALA A C 1
ATOM 671 O O . ALA A 1 89 ? -11.814 -3.871 -1.075 1.00 69.88 89 ALA A O 1
ATOM 672 N N . PRO A 1 90 ? -10.914 -5.726 -0.166 1.00 72.94 90 PRO A N 1
ATOM 673 C CA . PRO A 1 90 ? -12.180 -6.423 0.006 1.00 72.94 90 PRO A CA 1
ATOM 674 C C . PRO A 1 90 ? -13.068 -5.661 0.996 1.00 72.94 90 PRO A C 1
ATOM 676 O O . PRO A 1 90 ? -12.562 -5.099 1.967 1.00 72.94 90 PRO A O 1
ATOM 679 N N . ALA A 1 91 ? -14.384 -5.676 0.776 1.00 74.50 91 ALA A N 1
ATOM 680 C CA . ALA A 1 91 ? -15.337 -5.034 1.683 1.00 74.50 91 ALA A CA 1
ATOM 681 C C . ALA A 1 91 ? -15.241 -5.595 3.116 1.00 74.50 91 ALA A C 1
ATOM 683 O O . ALA A 1 91 ? -15.318 -4.829 4.068 1.00 74.50 91 ALA A O 1
ATOM 684 N N . GLU A 1 92 ? -14.984 -6.901 3.247 1.00 79.25 92 GLU A N 1
ATOM 685 C CA . GLU A 1 92 ? -14.744 -7.586 4.526 1.00 79.25 92 GLU A CA 1
ATOM 686 C C . GLU A 1 92 ? -13.545 -6.989 5.276 1.00 79.25 92 GLU A C 1
ATOM 688 O O . GLU A 1 92 ? -13.668 -6.607 6.432 1.00 79.25 92 GLU A O 1
ATOM 693 N N . LEU A 1 93 ? -12.407 -6.804 4.595 1.00 78.25 93 LEU A N 1
ATOM 694 C CA . LEU A 1 93 ? -11.219 -6.203 5.205 1.00 78.25 93 LEU A CA 1
ATOM 695 C C . LEU A 1 93 ? -11.479 -4.753 5.636 1.00 78.25 93 LEU A C 1
ATOM 697 O O . LEU A 1 93 ? -10.996 -4.326 6.679 1.00 78.25 93 LEU A O 1
ATOM 701 N N . ALA A 1 94 ? -12.212 -3.983 4.829 1.00 80.19 94 ALA A N 1
ATOM 702 C CA . ALA A 1 94 ? -12.553 -2.609 5.184 1.00 80.19 94 ALA A CA 1
ATOM 703 C C . ALA A 1 94 ? -13.426 -2.553 6.451 1.00 80.19 94 ALA A C 1
ATOM 705 O O . ALA A 1 94 ? -13.175 -1.706 7.304 1.00 80.19 94 ALA A O 1
ATOM 706 N N . ALA A 1 95 ? -14.387 -3.472 6.590 1.00 82.00 95 ALA A N 1
ATOM 707 C CA . ALA A 1 95 ? -15.231 -3.585 7.778 1.00 82.00 95 ALA A CA 1
ATOM 708 C C . ALA A 1 95 ? -14.429 -4.004 9.023 1.00 82.00 95 ALA A C 1
ATOM 710 O O . ALA A 1 95 ? -14.570 -3.382 10.072 1.00 82.00 95 ALA A O 1
ATOM 711 N N . ASP A 1 96 ? -13.530 -4.985 8.897 1.00 85.00 96 ASP A N 1
ATOM 712 C CA . ASP A 1 96 ? -12.673 -5.422 10.008 1.00 85.00 96 ASP A CA 1
ATOM 713 C C . ASP A 1 96 ? -11.726 -4.302 10.480 1.00 85.00 96 ASP A C 1
ATOM 715 O O . ASP A 1 96 ? -11.494 -4.127 11.677 1.00 85.00 96 ASP A O 1
ATOM 719 N N . ILE A 1 97 ? -11.178 -3.514 9.545 1.00 82.06 97 ILE A N 1
ATOM 720 C CA . ILE A 1 97 ? -10.341 -2.349 9.871 1.00 82.06 97 ILE A CA 1
ATOM 721 C C . ILE A 1 97 ? -11.165 -1.279 10.597 1.00 82.06 97 ILE A C 1
ATOM 723 O O . ILE A 1 97 ? -10.683 -0.694 11.567 1.00 82.06 97 ILE A O 1
ATOM 727 N N . GLU A 1 98 ? -12.394 -1.022 10.147 1.00 82.50 98 GLU A N 1
ATOM 728 C CA . GLU A 1 98 ? -13.304 -0.059 10.773 1.00 82.50 98 GLU A CA 1
ATOM 729 C C . GLU A 1 98 ? -13.690 -0.477 12.201 1.00 82.50 98 GLU A C 1
ATOM 731 O O . GLU A 1 98 ? -13.682 0.363 13.096 1.00 82.50 98 GLU A O 1
ATOM 736 N N . ASP A 1 99 ? -13.919 -1.768 12.451 1.00 85.06 99 ASP A N 1
ATOM 737 C CA . ASP A 1 99 ? -14.195 -2.308 13.790 1.00 85.06 99 ASP A CA 1
ATOM 738 C C . ASP A 1 99 ? -12.993 -2.136 14.744 1.00 85.06 99 ASP A C 1
ATOM 740 O O . ASP A 1 99 ? -13.143 -1.648 15.868 1.00 85.06 99 ASP A O 1
ATOM 744 N N . VAL A 1 100 ? -11.767 -2.433 14.292 1.00 84.25 100 VAL A N 1
ATOM 745 C CA . VAL A 1 100 ? -10.545 -2.231 15.103 1.00 84.25 100 VAL A CA 1
ATOM 746 C C . VAL A 1 100 ? -10.287 -0.746 15.391 1.00 84.25 100 VAL A C 1
ATOM 748 O O . VAL A 1 100 ? -9.936 -0.366 16.516 1.00 84.25 100 VAL A O 1
ATOM 751 N N . LEU A 1 101 ? -10.474 0.117 14.392 1.00 81.56 101 LEU A N 1
ATOM 752 C CA . LEU A 1 101 ? -10.336 1.566 14.551 1.00 81.56 101 LEU A CA 1
ATOM 753 C C . LEU A 1 101 ? -11.411 2.143 15.482 1.00 81.56 101 LEU A C 1
ATOM 755 O O . LEU A 1 101 ? -11.100 2.974 16.337 1.00 81.56 101 LEU A O 1
ATOM 759 N N . GLY A 1 102 ? -12.649 1.659 15.367 1.00 81.69 102 GLY A N 1
ATOM 760 C CA . GLY A 1 102 ? -13.770 2.054 16.215 1.00 81.69 102 GLY A CA 1
ATOM 761 C C . GLY A 1 102 ? -13.549 1.702 17.684 1.00 81.69 102 GLY A C 1
ATOM 762 O O . GLY A 1 102 ? -13.828 2.520 18.562 1.00 81.69 102 GLY A O 1
ATOM 763 N N . ARG A 1 103 ? -12.975 0.525 17.964 1.00 83.19 103 ARG A N 1
ATOM 764 C CA . ARG A 1 103 ? -12.658 0.087 19.335 1.00 83.19 103 ARG A CA 1
ATOM 765 C C . ARG A 1 103 ? -11.521 0.874 19.970 1.00 83.19 103 ARG A C 1
ATOM 767 O O . ARG A 1 103 ? -11.600 1.208 21.148 1.00 83.19 103 ARG A O 1
ATOM 774 N N . SER A 1 104 ? -10.473 1.167 19.206 1.00 78.00 104 SER A N 1
ATOM 775 C CA . SER A 1 104 ? -9.294 1.876 19.723 1.00 78.00 104 SER A CA 1
ATOM 776 C C . SER A 1 104 ? -9.484 3.392 19.807 1.00 78.00 104 SER A C 1
ATOM 778 O O . SER A 1 104 ? -8.693 4.066 20.464 1.00 78.00 104 SER A O 1
ATOM 780 N N . ARG A 1 105 ? -10.510 3.949 19.140 1.00 78.81 105 ARG A N 1
ATOM 781 C CA . ARG A 1 105 ? -10.692 5.402 18.938 1.00 78.81 105 ARG A CA 1
ATOM 782 C C . ARG A 1 105 ? -9.436 6.088 18.382 1.00 78.81 105 ARG A C 1
ATOM 784 O O . ARG A 1 105 ? -9.237 7.289 18.576 1.00 78.81 105 ARG A O 1
ATOM 791 N N . ALA A 1 106 ? -8.593 5.327 17.681 1.00 74.81 106 ALA A N 1
ATOM 792 C CA . ALA A 1 106 ? -7.322 5.814 17.178 1.00 74.81 106 ALA A CA 1
ATOM 793 C C . ALA A 1 106 ? -7.535 6.942 16.159 1.00 74.81 106 ALA A C 1
ATOM 795 O O . ALA A 1 106 ? -8.498 6.953 15.384 1.00 74.81 106 ALA A O 1
ATOM 796 N N . THR A 1 107 ? -6.622 7.908 16.184 1.00 78.12 107 THR A N 1
ATOM 797 C CA . THR A 1 107 ? -6.609 9.050 15.269 1.00 78.12 107 THR A CA 1
ATOM 798 C C . THR A 1 107 ? -5.240 9.098 14.617 1.00 78.12 107 THR A C 1
ATOM 800 O O . THR A 1 107 ? -4.239 9.270 15.304 1.00 78.12 107 THR A O 1
ATOM 803 N N . GLY A 1 108 ? -5.185 8.902 13.305 1.00 81.56 108 GLY A N 1
ATOM 804 C CA . GLY A 1 108 ? -3.931 8.811 12.571 1.00 81.56 108 GLY A CA 1
ATOM 805 C C . GLY A 1 108 ? -4.104 8.216 11.180 1.00 81.56 108 GLY A C 1
ATOM 806 O O . GLY A 1 108 ? -5.202 7.830 10.770 1.00 81.56 108 GLY A O 1
ATOM 807 N N . THR A 1 109 ? -2.996 8.126 10.452 1.00 80.19 109 THR A N 1
ATOM 808 C CA . THR A 1 109 ? -2.992 7.616 9.078 1.00 80.19 109 THR A CA 1
ATOM 809 C C . THR A 1 109 ? -2.384 6.222 9.053 1.00 80.19 109 THR A C 1
ATOM 811 O O . THR A 1 109 ? -1.269 5.998 9.516 1.00 80.19 109 THR A O 1
ATOM 814 N N . ILE A 1 110 ? -3.107 5.262 8.486 1.00 82.50 110 ILE A N 1
ATOM 815 C CA . ILE A 1 110 ? -2.643 3.892 8.277 1.00 82.50 110 ILE A CA 1
ATOM 816 C C . ILE A 1 110 ? -2.445 3.685 6.783 1.00 82.50 110 ILE A C 1
ATOM 818 O O . ILE A 1 110 ? -3.358 3.844 5.975 1.00 82.50 110 ILE A O 1
ATOM 822 N N . VAL A 1 111 ? -1.243 3.279 6.405 1.00 81.44 111 VAL A N 1
ATOM 823 C CA . VAL A 1 111 ? -0.889 2.964 5.027 1.00 81.44 111 VAL A CA 1
ATOM 824 C C . VAL A 1 111 ? -0.583 1.477 4.935 1.00 81.44 111 VAL A C 1
ATOM 826 O O . VAL A 1 111 ? 0.423 1.002 5.459 1.00 81.44 111 VAL A O 1
ATOM 829 N N . LEU A 1 112 ? -1.431 0.737 4.227 1.00 78.25 112 LEU A N 1
ATOM 830 C CA . LEU A 1 112 ? -1.181 -0.653 3.876 1.00 78.25 112 LEU A CA 1
ATOM 831 C C . LEU A 1 112 ? -0.507 -0.706 2.504 1.00 78.25 112 LEU A C 1
ATOM 833 O O . LEU A 1 112 ? -1.036 -0.227 1.492 1.00 78.25 112 LEU A O 1
ATOM 837 N N . ARG A 1 113 ? 0.680 -1.307 2.461 1.00 77.06 113 ARG A N 1
ATOM 838 C CA . ARG A 1 113 ? 1.468 -1.488 1.236 1.00 77.06 113 ARG A CA 1
ATOM 839 C C . ARG A 1 113 ? 1.674 -2.961 0.950 1.00 77.06 113 ARG A C 1
ATOM 841 O O . ARG A 1 113 ? 1.775 -3.761 1.874 1.00 77.06 113 ARG A O 1
ATOM 848 N N . LEU A 1 114 ? 1.764 -3.316 -0.330 1.00 72.00 114 LEU A N 1
ATOM 849 C CA . LEU A 1 114 ? 2.239 -4.640 -0.717 1.00 72.00 114 LEU A CA 1
ATOM 850 C C . LEU A 1 114 ? 3.753 -4.601 -0.935 1.00 72.00 114 LEU A C 1
ATOM 852 O O . LEU A 1 114 ? 4.225 -3.988 -1.893 1.00 72.00 114 LEU A O 1
ATOM 856 N N . GLU A 1 115 ? 4.504 -5.292 -0.085 1.00 70.38 115 GLU A N 1
ATOM 857 C CA . GLU A 1 115 ? 5.954 -5.447 -0.212 1.00 70.38 115 GLU A CA 1
ATOM 858 C C . GLU A 1 115 ? 6.286 -6.941 -0.322 1.00 70.38 115 GLU A C 1
ATOM 860 O O . GLU A 1 115 ? 5.875 -7.746 0.510 1.00 70.38 115 GLU A O 1
ATOM 865 N N . GLY A 1 116 ? 6.968 -7.346 -1.401 1.00 63.66 116 GLY A N 1
ATOM 866 C CA . GLY A 1 116 ? 7.417 -8.736 -1.586 1.00 63.66 116 GLY A CA 1
ATOM 867 C C . GLY A 1 116 ? 6.303 -9.794 -1.614 1.00 63.66 116 GLY A C 1
ATOM 868 O O . GLY A 1 116 ? 6.552 -10.951 -1.295 1.00 63.66 116 GLY A O 1
ATOM 869 N N . GLY A 1 117 ? 5.065 -9.411 -1.948 1.00 67.94 117 GLY A N 1
ATOM 870 C CA . GLY A 1 117 ? 3.915 -10.321 -1.899 1.00 67.94 117 GLY A CA 1
ATOM 871 C C . GLY A 1 117 ? 3.337 -10.524 -0.495 1.00 67.94 117 GLY A C 1
ATOM 872 O O . GLY A 1 117 ? 2.559 -11.452 -0.300 1.00 67.94 117 GLY A O 1
ATOM 873 N N . ARG A 1 118 ? 3.684 -9.658 0.464 1.00 70.62 118 ARG A N 1
ATOM 874 C CA . ARG A 1 118 ? 3.081 -9.571 1.799 1.00 70.62 118 ARG A CA 1
ATOM 875 C C . ARG A 1 118 ? 2.494 -8.181 2.012 1.00 70.62 118 ARG A C 1
ATOM 877 O O . ARG A 1 118 ? 2.922 -7.215 1.380 1.00 70.62 118 ARG A O 1
ATOM 884 N N . VAL A 1 119 ? 1.497 -8.078 2.883 1.00 76.44 119 VAL A N 1
ATOM 885 C CA . VAL A 1 119 ? 0.935 -6.781 3.262 1.00 76.44 119 VAL A CA 1
ATOM 886 C C . VAL A 1 119 ? 1.705 -6.243 4.456 1.00 76.44 119 VAL A C 1
ATOM 888 O O . VAL A 1 119 ? 1.816 -6.909 5.481 1.00 76.44 119 VAL A O 1
ATOM 891 N N . VAL A 1 120 ? 2.227 -5.034 4.315 1.00 81.00 120 VAL A N 1
ATOM 892 C CA . VAL A 1 120 ? 2.929 -4.306 5.365 1.00 81.00 120 VAL A CA 1
ATOM 893 C C . VAL A 1 120 ? 2.038 -3.161 5.817 1.00 81.00 120 VAL A C 1
ATOM 895 O O . VAL A 1 120 ? 1.613 -2.334 5.009 1.00 81.00 120 VAL A O 1
ATOM 898 N N . VAL A 1 121 ? 1.754 -3.125 7.117 1.00 83.38 121 VAL A N 1
ATOM 899 C CA . VAL A 1 121 ? 1.013 -2.040 7.761 1.00 83.38 121 VAL A CA 1
ATOM 900 C C . VAL A 1 121 ? 2.022 -1.014 8.262 1.00 83.38 121 VAL A C 1
ATOM 902 O O . VAL A 1 121 ? 2.858 -1.332 9.108 1.00 83.38 121 VAL A O 1
ATOM 905 N N . ARG A 1 122 ? 1.947 0.213 7.744 1.00 83.19 122 ARG A N 1
ATOM 906 C CA . ARG A 1 122 ? 2.653 1.373 8.294 1.00 83.19 122 ARG A CA 1
ATOM 907 C C . ARG A 1 122 ? 1.650 2.298 8.958 1.00 83.19 122 ARG A C 1
ATOM 909 O O . ARG A 1 122 ? 0.682 2.712 8.330 1.00 83.19 122 ARG A O 1
ATOM 916 N N . THR A 1 123 ? 1.899 2.625 10.211 1.00 81.25 123 THR A N 1
ATOM 917 C CA . THR A 1 123 ? 1.133 3.600 10.979 1.00 81.25 123 THR A CA 1
ATOM 918 C C . THR A 1 123 ? 1.918 4.907 11.025 1.00 81.25 123 THR A C 1
ATOM 920 O O . THR A 1 123 ? 3.100 4.931 11.361 1.00 81.25 123 THR A O 1
ATOM 923 N N . GLU A 1 124 ? 1.279 6.005 10.646 1.00 75.88 124 GLU A N 1
ATOM 924 C CA . GLU A 1 124 ? 1.812 7.358 10.763 1.00 75.88 124 GLU A CA 1
ATOM 925 C C . GLU A 1 124 ? 1.079 8.056 11.914 1.00 75.88 124 GLU A C 1
ATOM 927 O O . GLU A 1 124 ? -0.143 8.153 11.868 1.00 75.88 124 GLU A O 1
ATOM 932 N N . LYS A 1 125 ? 1.850 8.495 12.926 1.00 68.31 125 LYS A N 1
ATOM 933 C CA . LYS A 1 125 ? 1.508 9.338 14.099 1.00 68.31 125 LYS A CA 1
ATOM 934 C C . LYS A 1 125 ? 0.100 9.169 14.712 1.00 68.31 125 LYS A C 1
ATOM 936 O O . LYS A 1 125 ? -0.907 9.456 14.083 1.00 68.31 125 LYS A O 1
ATOM 941 N N . GLY A 1 126 ? 0.047 8.866 16.014 1.00 71.25 126 GLY A N 1
ATOM 942 C CA . GLY A 1 126 ? -1.205 8.863 16.795 1.00 71.25 126 GLY A CA 1
ATOM 943 C C . GLY A 1 126 ? -1.914 7.507 16.873 1.00 71.25 126 GLY A C 1
ATOM 944 O O . GLY A 1 126 ? -3.025 7.415 17.390 1.00 71.25 126 GLY A O 1
ATOM 945 N N . ILE A 1 127 ? -1.257 6.444 16.401 1.00 78.00 127 ILE A N 1
ATOM 946 C CA . ILE A 1 127 ? -1.747 5.071 16.524 1.00 78.00 127 ILE A CA 1
ATOM 947 C C . ILE A 1 127 ? -0.890 4.322 17.531 1.00 78.00 127 ILE A C 1
ATOM 949 O O . ILE A 1 127 ? 0.332 4.279 17.404 1.00 78.00 127 ILE A O 1
ATOM 953 N N . ASP A 1 128 ? -1.567 3.747 18.518 1.00 82.12 128 ASP A N 1
ATOM 954 C CA . ASP A 1 128 ? -0.967 2.934 19.565 1.00 82.12 128 ASP A CA 1
ATOM 955 C C . ASP A 1 128 ? -0.422 1.606 19.009 1.00 82.12 128 ASP A C 1
ATOM 957 O O . ASP A 1 128 ? -1.006 1.021 18.089 1.00 82.12 128 ASP A O 1
ATOM 961 N N . GLU A 1 129 ? 0.677 1.098 19.573 1.00 82.56 129 GLU A N 1
ATOM 962 C CA . GLU A 1 129 ? 1.333 -0.123 19.075 1.00 82.56 129 GLU A CA 1
ATOM 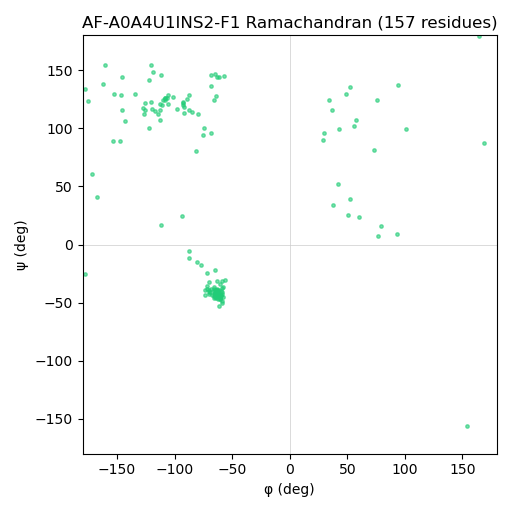963 C C . GLU A 1 129 ? 0.414 -1.347 19.205 1.00 82.56 129 GLU A C 1
ATOM 965 O O . GLU A 1 129 ? 0.410 -2.223 18.339 1.00 82.56 129 GLU A O 1
ATOM 970 N N . THR A 1 130 ? -0.454 -1.374 20.219 1.00 84.75 130 THR A N 1
ATOM 971 C CA . THR A 1 130 ? -1.457 -2.434 20.398 1.00 84.75 130 THR A CA 1
ATOM 972 C C . THR A 1 130 ? -2.452 -2.460 19.236 1.00 84.75 130 THR A C 1
ATOM 974 O O . THR A 1 130 ? -2.793 -3.525 18.714 1.00 84.75 130 THR A O 1
ATOM 977 N N . THR A 1 131 ? -2.866 -1.278 18.771 1.00 83.44 131 THR A N 1
ATOM 978 C CA . THR A 1 131 ? -3.756 -1.118 17.611 1.00 83.44 131 THR A CA 1
ATOM 979 C C . THR A 1 131 ? -3.028 -1.494 16.323 1.00 83.44 131 THR A C 1
ATOM 981 O O . THR A 1 131 ? -3.576 -2.217 15.490 1.00 83.44 131 THR A O 1
ATOM 984 N N . ALA A 1 132 ? -1.765 -1.080 16.172 1.00 84.25 132 ALA A N 1
ATOM 985 C CA . ALA A 1 132 ? -0.927 -1.466 15.038 1.00 84.25 132 ALA A CA 1
ATOM 986 C C . ALA A 1 132 ? -0.755 -2.993 14.948 1.00 84.25 132 ALA A C 1
ATOM 988 O O . ALA A 1 132 ? -0.849 -3.566 13.860 1.00 84.25 132 ALA A O 1
ATOM 989 N N . GLN A 1 133 ? -0.570 -3.671 16.082 1.00 86.94 133 GLN A N 1
ATOM 990 C CA . GLN A 1 133 ? -0.445 -5.123 16.133 1.00 86.94 133 GLN A CA 1
ATOM 991 C C . GLN A 1 133 ? -1.765 -5.833 15.801 1.00 86.94 133 GLN A C 1
ATOM 993 O O . GLN A 1 133 ? -1.762 -6.801 15.040 1.00 86.94 133 GLN A O 1
ATOM 998 N N . GLN A 1 134 ? -2.904 -5.337 16.294 1.00 85.69 134 GLN A N 1
ATOM 999 C CA . GLN A 1 134 ? -4.220 -5.858 15.904 1.00 85.69 134 GLN A CA 1
ATOM 1000 C C . GLN A 1 134 ? -4.473 -5.695 14.402 1.00 85.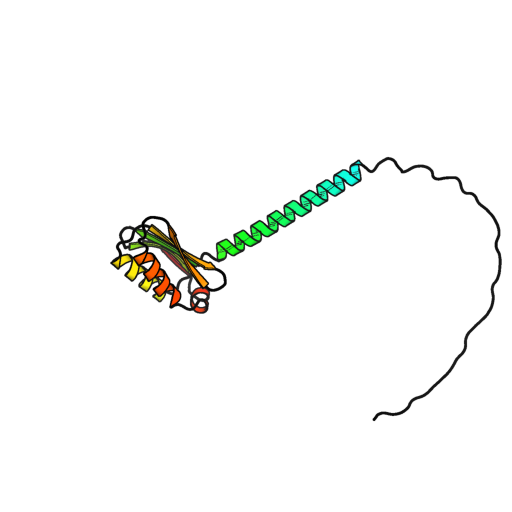69 134 GLN A C 1
ATOM 1002 O O . GLN A 1 134 ? -4.900 -6.646 13.748 1.00 85.69 134 GLN A O 1
ATOM 1007 N N . LEU A 1 135 ? -4.131 -4.535 13.831 1.00 83.94 135 LEU A N 1
ATOM 1008 C CA . LEU A 1 135 ? -4.180 -4.299 12.387 1.00 83.94 135 LEU A CA 1
ATOM 1009 C C . LEU A 1 135 ? -3.310 -5.299 11.623 1.00 83.94 135 LEU A C 1
ATOM 1011 O O . LEU A 1 135 ? -3.774 -5.873 10.641 1.00 83.94 135 LEU A O 1
ATOM 1015 N N . ARG A 1 136 ? -2.077 -5.566 12.077 1.00 84.81 136 ARG A N 1
ATOM 1016 C CA . ARG A 1 136 ? -1.215 -6.596 11.469 1.00 84.81 136 ARG A CA 1
ATOM 1017 C C . ARG A 1 136 ? -1.859 -7.984 11.529 1.00 84.81 136 ARG A C 1
ATOM 1019 O O . ARG A 1 136 ? -1.791 -8.704 10.537 1.00 84.81 136 ARG A O 1
ATOM 1026 N N . ASN A 1 137 ? -2.516 -8.339 12.633 1.00 87.00 137 ASN A N 1
ATOM 1027 C CA . ASN A 1 137 ? -3.201 -9.627 12.777 1.00 87.00 137 ASN A CA 1
ATOM 1028 C C . ASN A 1 137 ? -4.395 -9.759 11.820 1.00 87.00 137 ASN A C 1
ATOM 1030 O O . ASN A 1 137 ? -4.530 -10.780 11.147 1.00 87.00 137 ASN A O 1
ATOM 1034 N N . VAL A 1 138 ? -5.232 -8.721 11.723 1.00 84.12 138 VAL A N 1
ATOM 1035 C CA . VAL A 1 138 ? -6.372 -8.685 10.793 1.00 84.12 138 VAL A CA 1
ATOM 1036 C C . VAL A 1 138 ? -5.872 -8.793 9.361 1.00 84.12 138 VAL A C 1
ATOM 1038 O O . VAL A 1 138 ? -6.267 -9.688 8.622 1.00 84.12 138 VAL A O 1
ATOM 1041 N N . VAL A 1 139 ? -4.939 -7.927 8.980 1.00 82.25 139 VAL A N 1
ATOM 1042 C CA . VAL A 1 139 ? -4.407 -7.859 7.619 1.00 82.25 139 VAL A CA 1
ATOM 1043 C C . VAL A 1 139 ? -3.666 -9.142 7.235 1.00 82.25 139 VAL A C 1
ATOM 1045 O O . VAL A 1 139 ? -3.809 -9.615 6.109 1.00 82.25 139 VAL A O 1
ATOM 1048 N N . GLY A 1 140 ? -2.912 -9.736 8.164 1.00 81.00 140 GLY A N 1
ATOM 1049 C CA . GLY A 1 140 ? -2.197 -10.997 7.963 1.00 81.00 140 GLY A CA 1
ATOM 1050 C C . GLY A 1 140 ? -3.115 -12.198 7.728 1.00 81.00 140 GLY A C 1
ATOM 1051 O O . GLY A 1 140 ? -2.691 -13.176 7.115 1.00 81.00 140 GLY A O 1
ATOM 1052 N N . ARG A 1 141 ? -4.384 -12.117 8.149 1.00 82.06 141 ARG A N 1
ATOM 1053 C CA . ARG A 1 141 ? -5.396 -13.151 7.901 1.00 82.06 141 ARG A CA 1
ATOM 1054 C C . ARG A 1 141 ? -5.849 -13.202 6.440 1.00 82.06 141 ARG A C 1
ATOM 1056 O O . ARG A 1 141 ? -6.309 -14.248 5.984 1.00 82.06 141 ARG A O 1
ATOM 1063 N N . PHE A 1 142 ? -5.730 -12.099 5.697 1.00 77.06 142 PHE A N 1
ATOM 1064 C CA . PHE A 1 142 ? -6.213 -12.020 4.321 1.00 77.06 142 PHE A CA 1
ATOM 1065 C C . PHE A 1 142 ? -5.113 -12.380 3.308 1.00 77.06 142 PHE A C 1
ATOM 1067 O O . PHE A 1 142 ? -4.074 -11.718 3.247 1.00 77.06 142 PHE A O 1
ATOM 1074 N N . PRO A 1 143 ? -5.331 -13.390 2.441 1.00 71.25 143 PRO A N 1
ATOM 1075 C CA . PRO A 1 143 ? -4.346 -13.769 1.440 1.00 71.25 143 PRO A CA 1
ATOM 1076 C C . PRO A 1 143 ? -4.196 -12.680 0.373 1.00 71.25 143 PRO A C 1
ATOM 1078 O O . PRO A 1 143 ? -5.173 -12.169 -0.181 1.00 71.25 143 PRO A O 1
ATOM 1081 N N . VAL A 1 144 ? -2.949 -12.381 0.012 1.00 68.00 144 VAL A N 1
ATOM 1082 C CA . VAL A 1 144 ? -2.590 -11.321 -0.947 1.00 68.00 144 VAL A CA 1
ATOM 1083 C C . VAL A 1 144 ? -3.262 -11.484 -2.314 1.00 68.00 144 VAL A C 1
ATOM 1085 O O . VAL A 1 144 ? -3.601 -10.492 -2.959 1.00 68.00 144 VAL A O 1
ATOM 1088 N N . ALA A 1 145 ? -3.538 -12.720 -2.736 1.00 63.94 145 ALA A N 1
ATOM 1089 C CA . ALA A 1 145 ? -4.290 -13.003 -3.958 1.00 63.94 145 ALA A CA 1
ATOM 1090 C C . ALA A 1 145 ? -5.706 -12.388 -3.946 1.00 63.94 145 ALA A C 1
ATOM 1092 O O . ALA A 1 145 ? -6.155 -11.845 -4.959 1.00 63.94 145 ALA A O 1
ATOM 1093 N N . ARG A 1 146 ? -6.388 -12.386 -2.791 1.00 67.38 146 ARG A N 1
ATOM 1094 C CA . ARG A 1 146 ? -7.708 -11.751 -2.643 1.00 67.38 146 ARG A CA 1
ATOM 1095 C C . ARG A 1 146 ? -7.612 -10.229 -2.663 1.00 67.38 146 ARG A C 1
ATOM 1097 O O . ARG A 1 146 ? -8.458 -9.583 -3.270 1.00 67.38 146 ARG A O 1
ATOM 1104 N N . LEU A 1 147 ? -6.552 -9.657 -2.094 1.00 67.81 147 LEU A N 1
ATOM 1105 C CA . LEU A 1 147 ? -6.327 -8.205 -2.104 1.00 67.81 147 LEU A CA 1
ATOM 1106 C C . LEU A 1 147 ? -6.066 -7.665 -3.515 1.00 67.81 147 LEU A C 1
ATOM 1108 O O . LEU A 1 147 ? -6.536 -6.585 -3.859 1.00 67.81 147 LEU A O 1
ATOM 1112 N N . ARG A 1 148 ? -5.361 -8.430 -4.361 1.00 64.50 148 ARG A N 1
ATOM 1113 C CA . ARG A 1 148 ? -5.085 -8.038 -5.757 1.00 64.50 148 ARG A CA 1
ATOM 1114 C C . ARG A 1 148 ? -6.328 -8.072 -6.647 1.00 64.50 148 ARG A C 1
ATOM 1116 O O . ARG A 1 148 ? -6.432 -7.255 -7.561 1.00 64.50 148 ARG A O 1
ATOM 1123 N N . THR A 1 149 ? -7.247 -8.992 -6.364 1.00 65.88 149 THR A N 1
ATOM 1124 C CA . THR A 1 149 ? -8.493 -9.192 -7.126 1.00 65.88 149 THR A CA 1
ATOM 1125 C C . THR A 1 149 ? -9.632 -8.300 -6.614 1.00 65.88 149 THR A C 1
ATOM 1127 O O . THR A 1 149 ? -10.661 -8.159 -7.268 1.00 65.88 149 THR A O 1
ATOM 1130 N N . ALA A 1 150 ? -9.455 -7.672 -5.449 1.00 65.62 150 ALA A N 1
ATOM 1131 C CA . ALA A 1 150 ? -10.478 -6.855 -4.820 1.00 65.62 150 ALA A CA 1
ATOM 1132 C C . ALA A 1 150 ? -10.830 -5.602 -5.634 1.00 65.62 150 ALA A C 1
ATOM 1134 O O . ALA A 1 150 ? -9.984 -4.962 -6.271 1.00 65.62 150 ALA A O 1
ATOM 1135 N N . ARG A 1 151 ? -12.110 -5.225 -5.552 1.00 63.16 151 ARG A N 1
ATOM 1136 C CA . ARG A 1 151 ? -12.638 -4.003 -6.155 1.00 63.16 151 ARG A CA 1
ATOM 1137 C C . ARG A 1 151 ? -11.947 -2.781 -5.543 1.00 63.16 151 ARG A C 1
ATOM 1139 O O . ARG A 1 151 ? -11.630 -2.757 -4.354 1.00 63.16 151 ARG A O 1
ATOM 1146 N N . ARG A 1 152 ? -11.709 -1.754 -6.362 1.00 65.81 152 ARG A N 1
ATOM 1147 C CA . ARG A 1 152 ? -11.250 -0.454 -5.861 1.00 65.81 152 ARG A CA 1
ATOM 1148 C C . ARG A 1 152 ? -12.362 0.148 -5.009 1.00 65.81 152 ARG A C 1
ATOM 1150 O O . ARG A 1 152 ? -13.487 0.268 -5.488 1.00 65.81 152 ARG A O 1
ATOM 1157 N N . VAL A 1 153 ? -12.038 0.488 -3.769 1.00 67.19 153 VAL A N 1
ATOM 1158 C CA . VAL A 1 153 ? -12.944 1.169 -2.849 1.00 67.19 153 VAL A CA 1
ATOM 1159 C C . VAL A 1 153 ? -12.380 2.562 -2.626 1.00 67.19 153 VAL A C 1
ATOM 1161 O O . VAL A 1 153 ? -11.237 2.734 -2.201 1.00 67.19 153 VAL A O 1
ATOM 1164 N N . GLU A 1 154 ? -13.190 3.554 -2.956 1.00 68.06 154 GLU A N 1
ATOM 1165 C CA . GLU A 1 154 ? -12.930 4.951 -2.657 1.00 68.06 154 GLU A CA 1
ATOM 1166 C C . GLU A 1 154 ? -14.122 5.435 -1.837 1.00 68.06 154 GLU A C 1
ATOM 1168 O O . GLU A 1 154 ? -15.213 5.642 -2.362 1.00 68.06 154 GLU A O 1
ATOM 1173 N N . ARG A 1 155 ? -13.937 5.497 -0.516 1.00 68.56 155 ARG A N 1
ATOM 1174 C CA . ARG A 1 155 ? -14.904 6.088 0.410 1.00 68.56 155 ARG A CA 1
ATOM 1175 C C . ARG A 1 155 ? -14.274 7.348 0.980 1.00 68.56 155 ARG A C 1
ATOM 1177 O O . ARG A 1 155 ? -13.362 7.274 1.802 1.00 68.56 155 ARG A O 1
ATOM 1184 N N . SER A 1 156 ? -14.766 8.497 0.537 1.00 64.94 156 SER A N 1
ATOM 1185 C CA . SER A 1 156 ? -14.622 9.734 1.300 1.00 64.94 156 SER A CA 1
ATOM 1186 C C . SER A 1 156 ? -15.759 9.768 2.307 1.00 64.94 156 SER A C 1
ATOM 1188 O O . SER A 1 156 ? -16.922 9.833 1.908 1.00 64.94 156 SER A O 1
ATOM 1190 N N . GLY A 1 157 ? -15.435 9.688 3.596 1.00 53.47 157 GLY A N 1
ATOM 1191 C CA . GLY A 1 157 ? -16.387 10.013 4.646 1.00 53.47 157 GLY A CA 1
ATOM 1192 C C . GLY A 1 157 ? -16.654 11.511 4.579 1.00 53.47 157 GLY A C 1
ATOM 1193 O O . GLY A 1 157 ? -15.858 12.306 5.073 1.00 53.47 157 GLY A O 1
ATOM 1194 N N . ALA A 1 158 ? -17.730 11.903 3.899 1.00 46.06 158 ALA A N 1
ATOM 1195 C CA . ALA A 1 158 ? -18.274 13.243 4.041 1.00 46.06 158 ALA A CA 1
ATOM 1196 C C . ALA A 1 158 ? -18.762 13.388 5.490 1.00 46.06 158 ALA A C 1
ATOM 1198 O O . ALA A 1 158 ? -19.459 12.505 5.993 1.00 46.06 158 ALA A O 1
ATOM 1199 N N . ARG A 1 159 ? -18.298 14.451 6.152 1.00 42.59 159 ARG A N 1
ATOM 1200 C CA . ARG A 1 159 ? -18.791 14.890 7.461 1.00 42.59 159 ARG A CA 1
ATOM 1201 C C . ARG A 1 159 ? -20.298 15.086 7.447 1.00 42.59 159 ARG A C 1
ATOM 1203 O O . ARG A 1 159 ? -20.792 15.609 6.424 1.00 42.59 159 ARG A O 1
#

Foldseek 3Di:
DDDDDDDDDDDDDDDDDDDDDDDDDPPDDDDDDPDDCVVVVVVVVVVVVVVVVVVVVVVVVVVVVVQVLFFAWKFFAAQLAGQWIFHFDAPVLVVQLSVLSNVVSFGFIWTWGQDPQATDIDTDPGDDVVSVVSNCVSRRVDHSVCSVVGDTDTDRPDD

Mean predicted aligned error: 17.23 Å

Int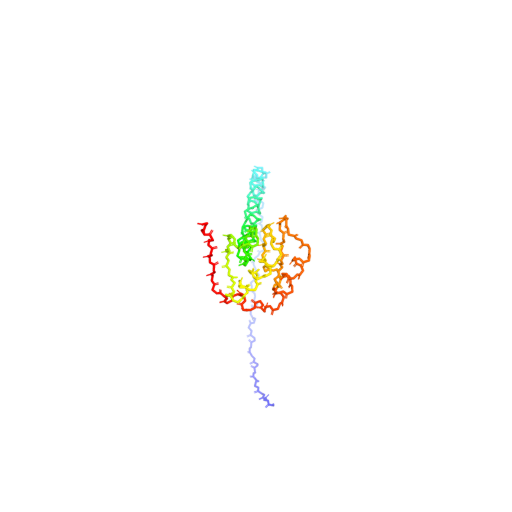erPro domains:
  IPR022090 Protein of unknown function DUF3634 [PF12321] (51-148)